Protein AF-G9ZKM3-F1 (afdb_monomer_lite)

Foldseek 3Di:
DALLVLCVVCPVNSVVCVVVCCVVPVPRNVLSVVLNCQLVVDDPPDPVSVLVSVLSSLVSQQVVCVVVVHHRPPCQFPPADAAEEAPVQQQDFLLVFWDKDWDPDQDPPQRATWIFIAGPVRSHGHDIHDDPPRDDDDVVVVVVNRRDGNNVNCVVVVNDHHHDD

Secondary structure (DSSP, 8-state):
--HHHHHHHHGGGTHHHHHHHHHH-HHHHHHHHHHHHHHHSS---SHHHHHHHHHHHHHHHHHHHHHTTPPP--HHHHS---EEE-HHHHTSBHHHHEEEEEEEEEETTTTEEEEEEEETTT--EEEEE--TTSS---HHHHHHHHHSBHHHHHHHTT--EEE--

pLDDT: mean 90.29, std 9.24, range [51.59, 97.94]

Sequence (165 aa):
MTLLDAMVFYGDKFDQVNDQLEKDFPISLAAAKKLYKVITEKPTDSPFGLRRNVVKLFKAFDEQMKQWELPPLHNTEFTTLTSVLSKRQLNLQVKQLFEVFHSELIEVNSNSRAYVGFNRVDDQNSFVLANPKGEKDNPDFFKEVYNKTVKELFDDLKMPYIERV

Radius of gyration: 19.05 Å; chains: 1; bounding box: 42×32×54 Å

Structure (mmCIF, N/CA/C/O backbone):
data_AF-G9ZKM3-F1
#
_entry.id   AF-G9ZKM3-F1
#
loop_
_atom_site.group_PDB
_atom_site.id
_atom_site.type_symbol
_atom_site.label_atom_id
_atom_site.label_alt_id
_atom_site.label_comp_id
_atom_site.label_asym_id
_atom_site.label_entity_id
_atom_site.label_seq_id
_atom_site.pdbx_PDB_ins_code
_atom_site.Cartn_x
_atom_site.Cartn_y
_atom_site.Cartn_z
_atom_site.occupancy
_atom_site.B_iso_or_equiv
_atom_site.auth_seq_id
_atom_site.auth_comp_id
_atom_site.auth_asym_id
_atom_site.auth_atom_id
_atom_site.pdbx_PDB_model_num
ATOM 1 N N . MET A 1 1 ? 2.347 -3.941 19.801 1.00 51.59 1 MET A N 1
ATOM 2 C CA . MET A 1 1 ? 0.919 -4.095 19.463 1.00 51.59 1 MET A CA 1
ATOM 3 C C . MET A 1 1 ? 0.261 -2.747 19.696 1.00 51.59 1 MET A C 1
ATOM 5 O O . MET A 1 1 ? 0.338 -2.239 20.808 1.00 51.59 1 MET A O 1
ATOM 9 N N . THR A 1 2 ? -0.227 -2.108 18.639 1.00 85.44 2 THR A N 1
ATOM 10 C CA . THR A 1 2 ? -0.808 -0.757 18.672 1.00 85.44 2 THR A CA 1
ATOM 11 C C . THR A 1 2 ? -2.261 -0.790 19.180 1.00 85.44 2 THR A C 1
ATOM 13 O O . THR A 1 2 ? -2.894 -1.844 19.181 1.00 85.44 2 THR A O 1
ATOM 16 N N . LEU A 1 3 ? -2.825 0.351 19.606 1.00 94.19 3 LEU A N 1
ATOM 17 C CA . LEU A 1 3 ? -4.251 0.447 19.987 1.00 94.19 3 LEU A CA 1
ATOM 18 C C . LEU A 1 3 ? -5.190 0.083 18.825 1.00 94.19 3 LEU A C 1
ATOM 20 O O . LEU A 1 3 ? -6.282 -0.434 19.046 1.00 94.19 3 LEU A O 1
ATOM 24 N N . LEU A 1 4 ? -4.746 0.326 17.590 1.00 93.81 4 LEU A N 1
ATOM 25 C CA . LEU A 1 4 ? -5.461 -0.082 16.388 1.00 93.81 4 LEU A CA 1
ATOM 26 C C . LEU A 1 4 ? -5.486 -1.610 16.245 1.00 93.81 4 LEU A C 1
ATOM 28 O O . LEU A 1 4 ? -6.545 -2.168 15.967 1.00 93.81 4 LEU A O 1
ATOM 32 N N . ASP A 1 5 ? -4.360 -2.287 16.498 1.00 92.25 5 ASP A N 1
ATOM 33 C CA . ASP A 1 5 ? -4.298 -3.755 16.494 1.00 92.25 5 ASP A CA 1
ATOM 34 C C . ASP A 1 5 ? -5.275 -4.338 17.519 1.00 92.25 5 ASP A C 1
ATOM 36 O O . ASP A 1 5 ? -5.976 -5.301 17.225 1.00 92.25 5 ASP A O 1
ATOM 40 N N . ALA A 1 6 ? -5.373 -3.728 18.707 1.00 93.06 6 ALA A N 1
ATOM 41 C CA . ALA A 1 6 ? -6.342 -4.146 19.715 1.00 93.06 6 ALA A CA 1
ATOM 42 C C . ALA A 1 6 ? -7.784 -4.060 19.182 1.00 93.06 6 ALA A C 1
ATOM 44 O O . ALA A 1 6 ? -8.532 -5.023 19.314 1.00 93.06 6 ALA A O 1
ATOM 45 N N . MET A 1 7 ? -8.171 -2.970 18.513 1.00 94.12 7 MET A N 1
ATOM 46 C CA . MET A 1 7 ? -9.507 -2.860 17.902 1.00 94.12 7 MET A CA 1
ATOM 47 C C . MET A 1 7 ? -9.752 -3.921 16.827 1.00 94.12 7 MET A C 1
ATOM 49 O O . MET A 1 7 ? -10.838 -4.492 16.760 1.00 94.12 7 MET A O 1
ATOM 53 N N . VAL A 1 8 ? -8.745 -4.224 16.005 1.00 91.81 8 VAL A N 1
ATOM 54 C CA . VAL A 1 8 ? -8.845 -5.270 14.977 1.00 91.81 8 VAL A CA 1
ATOM 55 C C . VAL A 1 8 ? -8.988 -6.658 15.605 1.00 91.81 8 VAL A C 1
ATOM 57 O O . VAL A 1 8 ? -9.844 -7.426 15.176 1.00 91.81 8 VAL A O 1
ATOM 60 N N . PHE A 1 9 ? -8.187 -6.984 16.622 1.00 92.19 9 PHE A N 1
ATOM 61 C CA . PHE A 1 9 ? -8.185 -8.313 17.236 1.00 92.19 9 PHE A CA 1
ATOM 62 C C . PHE A 1 9 ? -9.385 -8.570 18.146 1.00 92.19 9 PHE A C 1
ATOM 64 O O . PHE A 1 9 ? -9.913 -9.681 18.148 1.00 92.19 9 PHE A O 1
ATOM 71 N N . TYR A 1 10 ? -9.821 -7.570 18.914 1.00 93.50 10 TYR A N 1
ATOM 72 C CA . TYR A 1 10 ? -11.019 -7.708 19.738 1.00 93.50 10 TYR A CA 1
ATOM 73 C C . TYR A 1 10 ? -12.297 -7.646 18.894 1.00 93.50 10 TYR A C 1
ATOM 75 O O . TYR A 1 10 ? -13.261 -8.333 19.235 1.00 93.50 10 TYR A O 1
ATOM 83 N N . GLY A 1 11 ? -12.318 -6.867 17.805 1.00 90.38 11 GLY A N 1
ATOM 84 C CA . GLY A 1 11 ? -13.498 -6.698 16.954 1.00 90.38 11 GLY A CA 1
ATOM 85 C C . GLY A 1 11 ? -14.727 -6.321 17.783 1.00 90.38 11 GLY A C 1
ATOM 86 O O . GLY A 1 11 ? -14.674 -5.400 18.597 1.00 90.38 11 GLY A O 1
ATOM 87 N N . ASP A 1 12 ? -15.798 -7.105 17.661 1.00 91.81 12 ASP A N 1
ATOM 88 C CA . ASP A 1 12 ? -17.054 -6.922 18.410 1.00 91.81 12 ASP A CA 1
ATOM 89 C C . ASP A 1 12 ? -16.898 -7.029 19.940 1.00 91.81 12 ASP A C 1
ATOM 91 O O . ASP A 1 12 ? -17.813 -6.702 20.690 1.00 91.81 12 ASP A O 1
ATOM 95 N N . LYS A 1 13 ? -15.746 -7.499 20.434 1.00 94.62 13 LYS A N 1
ATOM 96 C CA . LYS A 1 13 ? -15.431 -7.605 21.867 1.00 94.62 13 LYS A CA 1
ATOM 97 C C . LYS A 1 13 ? -14.614 -6.425 22.391 1.00 94.62 13 LYS A C 1
ATOM 99 O O . LYS A 1 13 ? -14.138 -6.492 23.523 1.00 94.62 13 LYS A O 1
ATOM 104 N N . PHE A 1 14 ? -14.413 -5.367 21.602 1.00 94.88 14 PHE A N 1
ATOM 105 C CA . PHE A 1 14 ? -13.568 -4.239 22.005 1.00 94.88 14 PHE A CA 1
ATOM 106 C C . PHE A 1 14 ? -14.068 -3.533 23.275 1.00 94.88 14 PHE A C 1
ATOM 108 O O . PHE A 1 14 ? -13.258 -3.067 24.077 1.00 94.88 14 PHE A O 1
ATOM 115 N N . ASP A 1 15 ? -15.378 -3.553 23.527 1.00 95.06 15 ASP A N 1
ATOM 116 C CA . ASP A 1 15 ? -15.981 -2.989 24.740 1.00 95.06 15 ASP A CA 1
ATOM 117 C C . ASP A 1 15 ? -15.431 -3.612 26.037 1.00 95.06 15 ASP A C 1
ATOM 119 O O . ASP A 1 15 ? -15.423 -2.957 27.073 1.00 95.06 15 ASP A O 1
ATOM 123 N N . GLN A 1 16 ? -14.885 -4.836 25.990 1.00 95.69 16 GLN A N 1
ATOM 124 C CA . GLN A 1 16 ? -14.260 -5.485 27.154 1.00 95.69 16 GLN A CA 1
ATOM 125 C C . GLN A 1 16 ? -12.993 -4.771 27.641 1.00 95.69 16 GLN A C 1
ATOM 127 O O . GLN A 1 16 ? -12.593 -4.944 28.790 1.00 95.69 16 GLN A O 1
ATOM 132 N N . VAL A 1 17 ? -12.339 -4.009 26.761 1.00 94.69 17 VAL A N 1
ATOM 133 C CA . VAL A 1 17 ? -11.076 -3.318 27.049 1.00 94.69 17 VAL A CA 1
ATOM 134 C C . VAL A 1 17 ? -11.158 -1.807 26.849 1.00 94.69 17 VAL A C 1
ATOM 136 O O . VAL A 1 17 ? -10.221 -1.109 27.237 1.00 94.69 17 VAL A O 1
ATOM 139 N N . ASN A 1 18 ? -12.251 -1.284 26.276 1.00 95.12 18 ASN A N 1
ATOM 140 C CA . ASN A 1 18 ? -12.375 0.134 25.936 1.00 95.12 18 ASN A CA 1
ATOM 141 C C . ASN A 1 18 ? -12.143 1.046 27.147 1.00 95.12 18 ASN A C 1
ATOM 143 O O . ASN A 1 18 ? -11.323 1.952 27.053 1.00 95.12 18 ASN A O 1
ATOM 147 N N . ASP A 1 19 ? -12.800 0.784 28.278 1.00 96.50 19 ASP A N 1
ATOM 148 C CA . ASP A 1 19 ? -12.733 1.662 29.455 1.00 96.50 19 ASP A CA 1
ATOM 149 C C . ASP A 1 19 ? -11.311 1.772 30.017 1.00 96.50 19 ASP A C 1
ATOM 151 O O . ASP A 1 19 ? -10.842 2.860 30.362 1.00 96.50 19 ASP A O 1
ATOM 155 N N . GLN A 1 20 ? -10.590 0.647 30.062 1.00 96.00 20 GLN A N 1
ATOM 156 C CA . GLN A 1 20 ? -9.205 0.622 30.522 1.00 96.00 20 GLN A CA 1
ATOM 157 C C . GLN A 1 20 ? -8.291 1.374 29.547 1.00 96.00 20 GLN A C 1
ATOM 159 O O . GLN A 1 20 ? -7.489 2.207 29.965 1.00 96.00 20 GLN A O 1
ATOM 164 N N . LEU A 1 21 ? -8.440 1.132 28.242 1.00 95.81 21 LEU A N 1
ATOM 165 C CA . LEU A 1 21 ? -7.639 1.814 27.225 1.00 95.81 21 LEU A CA 1
ATOM 166 C C . LEU A 1 21 ? -7.949 3.313 27.144 1.00 95.81 21 LEU A C 1
ATOM 168 O O . LEU A 1 21 ? -7.064 4.099 26.817 1.00 95.81 21 LEU A O 1
ATOM 172 N N . GLU A 1 22 ? -9.184 3.722 27.430 1.00 96.69 22 GLU A N 1
ATOM 173 C CA . GLU A 1 22 ? -9.606 5.124 27.422 1.00 96.69 22 GLU A CA 1
ATOM 174 C C . GLU A 1 22 ? -9.027 5.884 28.609 1.00 96.69 22 GLU A C 1
ATOM 176 O O . GLU A 1 22 ? -8.582 7.020 28.455 1.00 96.69 22 GLU A O 1
ATOM 181 N N . LYS A 1 23 ? -8.946 5.227 29.767 1.00 97.06 23 LYS A N 1
ATOM 182 C CA . LYS A 1 23 ? -8.257 5.755 30.941 1.00 97.06 23 LYS A CA 1
ATOM 183 C C . LYS A 1 23 ? -6.748 5.881 30.717 1.00 97.06 23 LYS A C 1
ATOM 185 O O . LYS A 1 23 ? -6.172 6.910 31.065 1.00 97.06 23 LYS A O 1
ATOM 190 N N . ASP A 1 24 ? -6.117 4.852 30.158 1.00 96.62 24 ASP A N 1
ATOM 191 C CA . ASP A 1 24 ? -4.656 4.792 30.049 1.00 96.62 24 ASP A CA 1
ATOM 192 C C . ASP A 1 24 ? -4.116 5.596 28.857 1.00 96.62 24 ASP A C 1
ATOM 194 O O . ASP A 1 24 ? -3.034 6.180 28.931 1.00 96.62 24 ASP A O 1
ATOM 198 N N . PHE A 1 25 ? -4.867 5.649 27.752 1.00 96.19 25 PHE A N 1
ATOM 199 C CA . PHE A 1 25 ? -4.421 6.227 26.482 1.00 96.19 25 PHE A CA 1
ATOM 200 C C . PHE A 1 25 ? -5.484 7.117 25.812 1.00 96.19 25 PHE A C 1
ATOM 202 O O . PHE A 1 25 ? -5.745 6.945 24.621 1.00 96.19 25 PHE A O 1
ATOM 209 N N . PRO A 1 26 ? -6.080 8.109 26.498 1.00 95.94 26 PRO A N 1
ATOM 210 C CA . PRO A 1 26 ? -7.246 8.846 25.993 1.00 95.94 26 PRO A CA 1
ATOM 211 C C . PRO A 1 26 ? -7.013 9.507 24.623 1.00 95.94 26 PRO A C 1
ATOM 213 O O . PRO A 1 26 ? -7.853 9.423 23.725 1.00 95.94 26 PRO A O 1
ATOM 216 N N . ILE A 1 27 ? -5.843 10.123 24.427 1.00 95.19 27 ILE A N 1
ATOM 217 C CA . ILE A 1 27 ? -5.493 10.830 23.184 1.00 95.19 27 ILE A CA 1
ATOM 218 C C . ILE A 1 27 ? -5.258 9.834 22.040 1.00 95.19 27 ILE A C 1
ATOM 220 O O . ILE A 1 27 ? -5.884 9.925 20.980 1.00 95.19 27 ILE A O 1
ATOM 224 N N . SER A 1 28 ? -4.375 8.857 22.258 1.00 94.94 28 SER A N 1
ATOM 225 C CA . SER A 1 28 ? -4.014 7.867 21.240 1.00 94.94 28 SER A CA 1
ATOM 226 C C . SER A 1 28 ? -5.175 6.931 20.908 1.00 94.94 28 SER A C 1
ATOM 228 O O . SER A 1 28 ? -5.304 6.505 19.762 1.00 94.94 28 SER A O 1
ATOM 230 N N . LEU A 1 29 ? -6.056 6.644 21.872 1.00 96.12 29 LEU A N 1
ATOM 231 C CA . LEU A 1 29 ? -7.253 5.843 21.651 1.00 96.12 29 LEU A CA 1
ATOM 232 C C . LEU A 1 29 ? -8.256 6.580 20.767 1.00 96.12 29 LEU A C 1
ATOM 234 O O . LEU A 1 29 ? -8.802 5.979 19.844 1.00 96.12 29 LEU A O 1
ATOM 238 N N . ALA A 1 30 ? -8.477 7.877 20.996 1.00 95.88 30 ALA A N 1
ATOM 239 C CA . ALA A 1 30 ? -9.349 8.678 20.141 1.00 95.88 30 ALA A CA 1
ATOM 240 C C . ALA A 1 30 ? -8.853 8.693 18.683 1.00 95.88 30 ALA A C 1
ATOM 242 O O . ALA A 1 30 ? -9.648 8.526 17.756 1.00 95.88 30 ALA A O 1
ATOM 243 N N . ALA A 1 31 ? -7.540 8.827 18.474 1.00 96.06 31 ALA A N 1
ATOM 244 C CA . ALA A 1 31 ? -6.924 8.693 17.155 1.00 96.06 31 ALA A CA 1
ATOM 245 C C . ALA A 1 31 ? -7.102 7.281 16.572 1.00 96.06 31 ALA A C 1
ATOM 247 O O . ALA A 1 31 ? -7.555 7.138 15.437 1.00 96.06 31 ALA A O 1
ATOM 248 N N . ALA A 1 32 ? -6.833 6.230 17.352 1.00 96.12 32 ALA A N 1
ATOM 249 C CA . ALA A 1 32 ? -7.010 4.847 16.914 1.00 96.12 32 ALA A CA 1
ATOM 250 C C . ALA A 1 32 ? -8.461 4.548 16.500 1.00 96.12 32 ALA A C 1
ATOM 252 O O . ALA A 1 32 ? -8.665 3.943 15.452 1.00 96.12 32 ALA A O 1
ATOM 253 N N . LYS A 1 33 ? -9.468 5.051 17.236 1.00 95.56 33 LYS A N 1
ATOM 254 C CA . LYS A 1 33 ? -10.897 4.925 16.879 1.00 95.56 33 LYS A CA 1
ATOM 255 C C . LYS A 1 33 ? -11.189 5.562 15.512 1.00 95.56 33 LYS A C 1
ATOM 257 O O . LYS A 1 33 ? -11.909 4.978 14.701 1.00 95.56 33 LYS A O 1
ATOM 262 N N . LYS A 1 34 ? -10.608 6.736 15.222 1.00 95.69 34 LYS A N 1
ATOM 263 C CA . LYS A 1 34 ? -10.734 7.392 13.905 1.00 95.69 34 LYS A CA 1
ATOM 264 C C . LYS A 1 34 ? -10.102 6.548 12.797 1.00 95.69 34 LYS A C 1
ATOM 266 O O . LYS A 1 34 ? -10.755 6.301 11.786 1.00 95.69 34 LYS A O 1
ATOM 271 N N . LEU A 1 35 ? -8.869 6.077 12.998 1.00 95.88 35 LEU A N 1
ATOM 272 C CA . LEU A 1 35 ? -8.158 5.238 12.026 1.00 95.88 35 LEU A CA 1
ATOM 273 C C . LEU A 1 35 ? -8.899 3.919 11.771 1.00 95.88 35 LEU A C 1
ATOM 275 O O . LEU A 1 35 ? -9.086 3.532 10.619 1.00 95.88 35 LEU A O 1
ATOM 279 N N . TYR A 1 36 ? -9.391 3.273 12.830 1.00 95.00 36 TYR A N 1
ATOM 280 C CA . TYR A 1 36 ? -10.175 2.045 12.742 1.00 95.00 36 TYR A CA 1
ATOM 281 C C . TYR A 1 36 ? -11.439 2.248 11.906 1.00 95.00 36 TYR A C 1
ATOM 283 O O . TYR A 1 36 ? -11.711 1.470 10.992 1.00 95.00 36 TYR A O 1
ATOM 291 N N . LYS A 1 37 ? -12.172 3.346 12.132 1.00 94.50 37 LYS A N 1
ATOM 292 C CA . LYS A 1 37 ? -13.348 3.699 11.327 1.00 94.50 37 LYS A CA 1
ATOM 293 C C . LYS A 1 37 ? -13.006 3.862 9.841 1.00 94.50 37 LYS A C 1
ATOM 295 O O . LYS A 1 37 ? -13.755 3.383 8.995 1.00 94.50 37 LYS A O 1
ATOM 300 N N . VAL A 1 38 ? -11.877 4.493 9.507 1.00 94.31 38 VAL A N 1
ATOM 301 C CA . VAL A 1 38 ? -11.440 4.682 8.107 1.00 94.31 38 VAL A CA 1
ATOM 302 C C . VAL A 1 38 ? -11.210 3.344 7.396 1.00 94.31 38 VAL A C 1
ATOM 304 O O . VAL A 1 38 ? -11.607 3.187 6.238 1.00 94.31 38 VAL A O 1
ATOM 307 N N . ILE A 1 39 ? -10.577 2.380 8.071 1.00 92.56 39 ILE A N 1
ATOM 308 C CA . ILE A 1 39 ? -10.230 1.084 7.467 1.00 92.56 39 ILE A CA 1
ATOM 309 C C . ILE A 1 39 ? -11.378 0.070 7.488 1.00 92.56 39 ILE A C 1
ATOM 311 O O . ILE A 1 39 ? -11.343 -0.885 6.719 1.00 92.56 39 ILE A O 1
ATOM 315 N N . THR A 1 40 ? -12.391 0.279 8.332 1.00 92.69 40 THR A N 1
ATOM 316 C CA . THR A 1 40 ? -13.578 -0.590 8.446 1.00 92.69 40 THR A CA 1
ATOM 317 C C . THR A 1 40 ? -14.812 -0.051 7.723 1.00 92.69 40 THR A C 1
ATOM 319 O O . THR A 1 40 ? -15.783 -0.782 7.560 1.00 92.69 40 THR A O 1
ATOM 322 N N . GLU A 1 41 ? -14.770 1.184 7.208 1.00 93.50 41 GLU A N 1
ATOM 323 C CA . GLU A 1 41 ? -15.841 1.784 6.392 1.00 93.50 41 GLU A CA 1
ATOM 324 C C . GLU A 1 41 ? -16.255 0.894 5.207 1.00 93.50 41 GLU A C 1
ATOM 326 O O . GLU A 1 41 ? -17.409 0.894 4.779 1.00 93.50 41 GLU A O 1
ATOM 331 N N . LYS A 1 42 ? -15.303 0.138 4.652 1.00 90.69 42 LYS A N 1
ATOM 332 C CA . LYS A 1 42 ? -15.545 -0.823 3.576 1.00 90.69 42 LYS A CA 1
ATOM 333 C C . LYS A 1 42 ? -14.973 -2.188 3.950 1.00 90.69 42 LYS A C 1
ATOM 335 O O . LYS A 1 42 ? -13.899 -2.229 4.553 1.00 90.69 42 LYS A O 1
ATOM 340 N N . PRO A 1 43 ? -15.616 -3.288 3.522 1.00 88.38 43 PRO A N 1
ATOM 341 C CA . PRO A 1 43 ? -15.171 -4.629 3.862 1.00 88.38 43 PRO A CA 1
ATOM 342 C C . PRO A 1 43 ? -13.764 -4.922 3.335 1.00 88.38 43 PRO A C 1
ATOM 344 O O . PRO A 1 43 ? -13.327 -4.401 2.300 1.00 88.38 43 PRO A O 1
ATOM 347 N N . THR A 1 44 ? -13.084 -5.796 4.072 1.00 90.38 44 THR A N 1
ATOM 348 C CA . THR A 1 44 ? -11.745 -6.322 3.784 1.00 90.38 44 THR A CA 1
ATOM 349 C C . THR A 1 44 ? -11.845 -7.778 3.301 1.00 90.38 44 THR A C 1
ATOM 351 O O . THR A 1 44 ? -11.090 -8.649 3.712 1.00 90.38 44 THR A O 1
ATOM 354 N N . ASP A 1 45 ? -12.834 -8.055 2.455 1.00 91.50 45 ASP A N 1
ATOM 355 C CA . ASP A 1 45 ? -13.251 -9.390 1.994 1.00 91.50 45 ASP A CA 1
ATOM 356 C C . ASP A 1 45 ? -12.474 -9.908 0.770 1.00 91.50 45 ASP A C 1
ATOM 358 O O . ASP A 1 45 ? -12.726 -11.001 0.267 1.00 91.50 45 ASP A O 1
ATOM 362 N N . SER A 1 46 ? -11.523 -9.121 0.273 1.00 92.31 46 SER A N 1
ATOM 363 C CA . SER A 1 46 ? -10.727 -9.433 -0.910 1.00 92.31 46 SER A CA 1
ATOM 364 C C . SER A 1 46 ? -9.313 -8.862 -0.783 1.00 92.31 46 SER A C 1
ATOM 366 O O . SER A 1 46 ? -9.117 -7.864 -0.080 1.00 92.31 46 SER A O 1
ATOM 368 N N . PRO A 1 47 ? -8.317 -9.407 -1.513 1.00 92.31 47 PRO A N 1
ATOM 369 C CA . PRO A 1 47 ? -6.967 -8.840 -1.542 1.00 92.31 47 PRO A CA 1
ATOM 370 C C 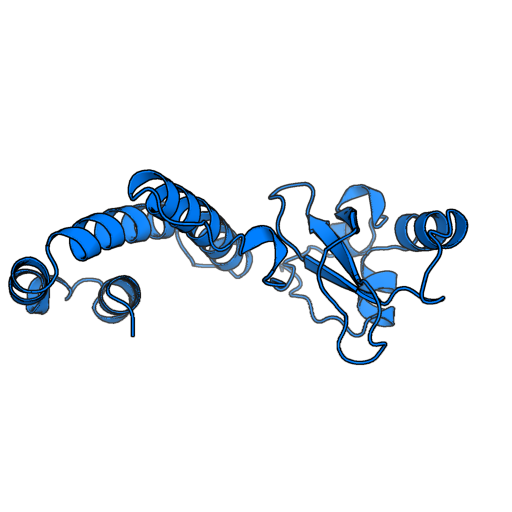. PRO A 1 47 ? -6.955 -7.360 -1.940 1.00 92.31 47 PRO A C 1
ATOM 372 O O . PRO A 1 47 ? -6.212 -6.560 -1.375 1.00 92.31 47 PRO A O 1
ATOM 375 N N . PHE A 1 48 ? -7.825 -6.974 -2.881 1.00 91.56 48 PHE A N 1
ATOM 376 C CA . PHE A 1 48 ? -7.983 -5.580 -3.286 1.00 91.56 48 PHE A CA 1
ATOM 377 C C . PHE A 1 48 ? -8.568 -4.718 -2.159 1.00 91.56 48 PHE A C 1
ATOM 379 O O . PHE A 1 48 ? -8.060 -3.624 -1.905 1.00 91.56 48 PHE A O 1
ATOM 386 N N . GLY A 1 49 ? -9.606 -5.208 -1.470 1.00 92.81 49 GLY A N 1
ATOM 387 C CA . GLY A 1 49 ? -10.198 -4.539 -0.310 1.00 92.81 49 GLY A CA 1
ATOM 388 C C . GLY A 1 49 ? -9.173 -4.305 0.800 1.00 92.81 49 GLY A C 1
ATOM 389 O O . GLY A 1 49 ? -9.022 -3.171 1.253 1.00 92.81 49 GLY A O 1
ATOM 390 N N . LEU A 1 50 ? -8.401 -5.341 1.147 1.00 92.50 50 LEU A N 1
ATOM 391 C CA . LEU A 1 50 ? -7.315 -5.258 2.125 1.00 92.50 50 LEU A CA 1
ATOM 392 C C . LEU A 1 50 ? -6.266 -4.230 1.716 1.00 92.50 50 LEU A C 1
ATOM 394 O O . LEU A 1 50 ? -5.996 -3.303 2.477 1.00 92.50 50 LEU A O 1
ATOM 398 N N . ARG A 1 51 ? -5.721 -4.343 0.498 1.00 93.31 51 ARG A N 1
ATOM 399 C CA . ARG A 1 51 ? -4.701 -3.414 -0.001 1.00 93.31 51 ARG A CA 1
ATOM 400 C C . ARG A 1 51 ? -5.196 -1.967 0.054 1.00 93.31 51 ARG A C 1
ATOM 402 O O . ARG A 1 51 ? -4.491 -1.097 0.553 1.00 93.31 51 ARG A O 1
ATOM 409 N N . ARG A 1 52 ? -6.419 -1.704 -0.419 1.00 93.38 52 ARG A N 1
ATOM 410 C CA . ARG A 1 52 ? -7.028 -0.366 -0.376 1.00 93.38 52 ARG A CA 1
ATOM 411 C C . ARG A 1 52 ? -7.125 0.165 1.055 1.00 93.38 52 ARG A C 1
ATOM 413 O O . ARG A 1 52 ? -6.829 1.335 1.284 1.00 93.38 52 ARG A O 1
ATOM 420 N N . ASN A 1 53 ? -7.554 -0.669 2.000 1.00 94.56 53 ASN A N 1
ATOM 421 C CA . ASN A 1 53 ? -7.718 -0.267 3.394 1.00 94.56 53 ASN A CA 1
ATOM 422 C C . ASN A 1 53 ? -6.356 -0.003 4.070 1.00 94.56 53 ASN A C 1
ATOM 424 O O . ASN A 1 53 ? -6.245 0.955 4.828 1.00 94.56 53 ASN A O 1
ATOM 428 N N . VAL A 1 54 ? -5.299 -0.746 3.715 1.00 94.19 54 VAL A N 1
ATOM 429 C CA . VAL A 1 54 ? -3.916 -0.462 4.152 1.00 94.19 54 VAL A CA 1
ATOM 430 C C . VAL A 1 54 ? -3.418 0.885 3.618 1.00 94.19 54 VAL A C 1
ATOM 432 O O . VAL A 1 54 ? -2.925 1.700 4.392 1.00 94.19 54 VAL A O 1
ATOM 435 N N . VAL A 1 55 ? -3.601 1.180 2.325 1.00 95.12 55 VAL A N 1
ATOM 436 C CA . VAL A 1 55 ? -3.186 2.483 1.760 1.00 95.12 55 VAL A CA 1
ATOM 437 C C . VAL A 1 55 ? -3.946 3.640 2.417 1.00 95.12 55 VAL A C 1
ATOM 439 O O . VAL A 1 55 ? -3.353 4.664 2.756 1.00 95.12 55 VAL A O 1
ATOM 442 N N . LYS A 1 56 ? -5.255 3.475 2.656 1.00 95.38 56 LYS A N 1
ATOM 443 C CA . LYS A 1 56 ? -6.049 4.452 3.418 1.00 95.38 56 LYS A CA 1
ATOM 444 C C . LYS A 1 56 ? -5.494 4.661 4.828 1.00 95.38 56 LYS A C 1
ATOM 446 O O . LYS A 1 56 ? -5.431 5.801 5.278 1.00 95.38 56 LYS A O 1
ATOM 451 N N . LEU A 1 57 ? -5.092 3.584 5.507 1.00 95.25 57 LEU A N 1
ATOM 452 C CA . LEU A 1 57 ? -4.516 3.658 6.846 1.00 95.25 57 LEU A CA 1
ATOM 453 C C . LEU A 1 57 ? -3.232 4.482 6.864 1.00 95.25 57 LEU A C 1
ATOM 455 O O . LEU A 1 57 ? -3.090 5.343 7.723 1.00 95.25 57 LEU A O 1
ATOM 459 N N . PHE A 1 58 ? -2.323 4.250 5.914 1.00 95.88 58 PHE A N 1
ATOM 460 C CA . PHE A 1 58 ? -1.074 5.007 5.817 1.00 95.88 58 PHE A CA 1
ATOM 461 C C . PHE A 1 58 ? -1.325 6.507 5.664 1.00 95.88 58 PHE A C 1
ATOM 463 O O . PHE A 1 58 ? -0.761 7.297 6.418 1.00 95.88 58 PHE A O 1
ATOM 470 N N . LYS A 1 59 ? -2.231 6.896 4.758 1.00 95.62 59 LYS A N 1
ATOM 471 C CA . LYS A 1 59 ? -2.592 8.308 4.552 1.00 95.62 59 LYS A CA 1
ATOM 472 C C . LYS A 1 59 ? -3.231 8.920 5.804 1.00 95.62 59 LYS A C 1
ATOM 474 O O . LYS A 1 59 ? -2.805 9.979 6.254 1.00 95.62 59 LYS A O 1
ATOM 479 N N . ALA A 1 60 ? -4.195 8.225 6.409 1.00 95.75 60 ALA A N 1
ATOM 480 C CA . ALA A 1 60 ? -4.882 8.702 7.608 1.00 95.75 60 ALA A CA 1
ATOM 481 C C . ALA A 1 60 ? -3.948 8.801 8.828 1.00 95.75 60 ALA A C 1
ATOM 483 O O . ALA A 1 60 ? -4.103 9.694 9.660 1.00 95.75 60 ALA A O 1
ATOM 484 N N . PHE A 1 61 ? -2.963 7.906 8.936 1.00 95.94 61 PHE A N 1
ATOM 485 C CA . PHE A 1 61 ? -1.956 7.961 9.990 1.00 95.94 61 PHE A CA 1
ATOM 486 C C . PHE A 1 61 ? -1.067 9.201 9.845 1.00 95.94 61 PHE A C 1
ATOM 488 O O . PHE A 1 61 ? -0.882 9.931 10.815 1.00 95.94 61 PHE A O 1
ATOM 495 N N . ASP A 1 62 ? -0.581 9.497 8.637 1.00 95.94 62 ASP A N 1
ATOM 496 C CA . ASP A 1 62 ? 0.217 10.704 8.387 1.00 95.94 62 ASP A CA 1
ATOM 497 C C . ASP A 1 62 ? -0.588 11.992 8.627 1.00 95.94 62 ASP A C 1
ATOM 499 O O . ASP A 1 62 ? -0.062 12.962 9.173 1.00 95.94 62 ASP A O 1
ATOM 503 N N . GLU A 1 63 ? -1.877 12.013 8.277 1.00 96.25 63 GLU A N 1
ATOM 504 C CA . GLU A 1 63 ? -2.781 13.117 8.630 1.00 96.25 63 GLU A CA 1
ATOM 505 C C . GLU A 1 63 ? -2.918 13.285 10.148 1.00 96.25 63 GLU A C 1
ATOM 507 O O . GLU A 1 63 ? -2.905 14.411 10.650 1.00 96.25 63 GLU A O 1
ATOM 512 N N . GLN A 1 64 ? -3.010 12.180 10.892 1.00 95.81 64 GLN A N 1
ATOM 513 C CA . GLN A 1 64 ? -3.074 12.212 12.351 1.00 95.81 64 GLN A CA 1
ATOM 514 C C . GLN A 1 64 ? -1.763 12.708 12.979 1.00 95.81 64 GLN A C 1
ATOM 516 O O . GLN A 1 64 ? -1.814 13.488 13.930 1.00 95.81 64 GLN A O 1
ATOM 521 N N . MET A 1 65 ? -0.606 12.318 12.439 1.00 95.81 65 MET A N 1
ATOM 522 C CA . MET A 1 65 ? 0.701 12.817 12.885 1.00 95.81 65 MET A CA 1
ATOM 523 C C . MET A 1 65 ? 0.817 14.327 12.671 1.00 95.81 65 MET A C 1
ATOM 525 O O . MET A 1 65 ? 1.190 15.049 13.592 1.00 95.81 65 MET A O 1
ATOM 529 N N . LYS A 1 66 ? 0.388 14.824 11.504 1.00 96.38 66 LYS A N 1
ATOM 530 C CA . LYS A 1 66 ? 0.348 16.266 11.213 1.00 96.38 66 LYS A CA 1
ATOM 531 C C . LYS A 1 66 ? -0.546 17.037 12.183 1.00 96.38 66 LYS A C 1
ATOM 533 O O . LYS A 1 66 ? -0.171 18.121 12.609 1.00 96.38 66 LYS A O 1
ATOM 538 N N . GLN A 1 67 ? -1.703 16.484 12.561 1.00 95.94 67 GLN A N 1
ATOM 539 C CA . GLN A 1 67 ? -2.588 17.097 13.566 1.00 95.94 67 GLN A CA 1
ATOM 540 C C . GLN A 1 67 ? -1.942 17.196 14.953 1.00 95.94 67 GLN A C 1
ATOM 542 O O . GLN A 1 67 ? -2.333 18.050 15.743 1.00 95.94 67 GLN A O 1
ATOM 547 N N . TRP A 1 68 ? -0.984 16.323 15.259 1.00 96.25 68 TRP A N 1
ATOM 548 C CA . TRP A 1 68 ? -0.186 16.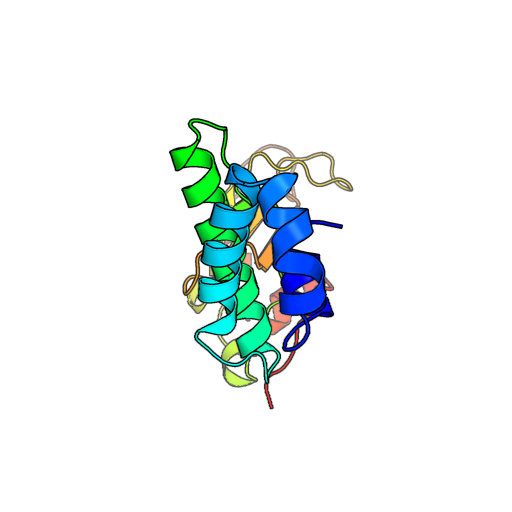372 16.483 1.00 96.25 68 TRP A CA 1
ATOM 549 C C . TRP A 1 68 ? 1.114 17.164 16.323 1.00 96.25 68 TRP A C 1
ATOM 551 O O . TRP A 1 68 ? 1.945 17.132 17.225 1.00 96.25 68 TRP A O 1
ATOM 561 N N . GLU A 1 69 ? 1.301 17.848 15.189 1.00 97.19 69 GLU A N 1
ATOM 562 C CA . GLU A 1 69 ? 2.533 18.571 14.848 1.00 97.19 69 GLU A CA 1
ATOM 563 C C . GLU A 1 69 ? 3.779 17.665 14.852 1.00 97.19 69 GLU A C 1
ATOM 565 O O . GLU A 1 69 ? 4.905 18.111 15.068 1.00 97.19 69 GLU A O 1
ATOM 570 N N . LEU A 1 70 ? 3.582 16.370 14.584 1.00 95.56 70 LEU A N 1
ATOM 571 C CA . LEU A 1 70 ? 4.646 15.381 14.482 1.00 95.56 70 LEU A CA 1
ATOM 572 C C . LEU A 1 70 ? 5.021 15.116 13.015 1.00 95.56 70 LEU A C 1
ATOM 574 O O . LEU A 1 70 ? 4.165 15.213 12.127 1.00 95.56 70 LEU A O 1
ATOM 578 N N . PRO A 1 71 ? 6.280 14.722 12.742 1.00 95.06 71 PRO A N 1
ATOM 579 C CA . PRO A 1 71 ? 6.692 14.324 11.404 1.00 95.06 71 PRO A CA 1
ATOM 580 C C . PRO A 1 71 ? 5.860 13.139 10.879 1.00 95.06 71 PRO A C 1
ATOM 582 O O . PRO A 1 71 ? 5.699 12.146 11.596 1.00 95.06 71 PRO A O 1
ATOM 585 N N . PRO A 1 72 ? 5.336 13.208 9.643 1.00 93.38 72 PRO A N 1
ATOM 586 C CA . PRO A 1 72 ? 4.695 12.065 8.995 1.00 93.38 72 PRO A CA 1
ATOM 587 C C . PRO A 1 72 ? 5.708 10.944 8.722 1.00 93.38 72 PRO A C 1
ATOM 589 O O . PRO A 1 72 ? 6.909 11.187 8.599 1.00 93.38 72 PRO A O 1
ATOM 592 N N . LEU A 1 73 ? 5.218 9.711 8.600 1.00 91.25 73 LEU A N 1
ATOM 593 C CA . LEU A 1 73 ? 6.048 8.541 8.306 1.00 91.25 73 LEU A CA 1
ATOM 594 C C . LEU A 1 73 ? 6.256 8.327 6.807 1.00 91.25 73 LEU A C 1
ATOM 596 O O . LEU A 1 73 ? 7.182 7.616 6.428 1.00 91.25 73 LEU A O 1
ATOM 600 N N . HIS A 1 74 ? 5.402 8.910 5.958 1.00 91.62 74 HIS A N 1
ATOM 601 C CA . HIS A 1 74 ? 5.490 8.785 4.502 1.00 91.62 74 HIS A CA 1
ATOM 602 C C . HIS A 1 74 ? 5.480 7.319 4.033 1.00 91.62 74 HIS A C 1
ATOM 604 O O . HIS A 1 74 ? 6.157 6.932 3.079 1.00 91.62 74 HIS A O 1
ATOM 610 N N . ASN A 1 75 ? 4.669 6.477 4.683 1.00 91.69 75 ASN A N 1
ATOM 611 C CA . ASN A 1 75 ? 4.578 5.045 4.367 1.00 91.69 75 ASN A CA 1
ATOM 612 C C . ASN A 1 75 ? 4.092 4.768 2.934 1.00 91.69 75 ASN A C 1
ATOM 614 O O . ASN A 1 75 ? 4.350 3.696 2.387 1.00 91.69 75 ASN A O 1
ATOM 618 N N . THR A 1 76 ? 3.417 5.727 2.298 1.00 91.44 76 THR A N 1
ATOM 619 C CA . THR A 1 76 ? 3.060 5.629 0.878 1.00 91.44 76 THR A CA 1
ATOM 620 C C . THR A 1 76 ? 4.281 5.612 -0.041 1.00 91.44 76 THR A C 1
ATOM 622 O O . THR A 1 76 ? 4.223 5.006 -1.105 1.00 91.44 76 THR A O 1
ATOM 625 N N . GLU A 1 77 ? 5.391 6.221 0.379 1.00 88.81 77 GLU A N 1
ATOM 626 C CA . GLU A 1 77 ? 6.666 6.239 -0.342 1.00 88.81 77 GLU A CA 1
ATOM 627 C C . GLU A 1 77 ? 7.624 5.157 0.160 1.00 88.81 77 GLU A C 1
ATOM 629 O O . GLU A 1 77 ? 8.209 4.439 -0.646 1.00 88.81 77 GLU A O 1
ATOM 634 N N . PHE A 1 78 ? 7.775 5.003 1.476 1.00 87.19 78 PHE A N 1
ATOM 635 C CA . PHE A 1 78 ? 8.838 4.165 2.042 1.00 87.19 78 PHE A CA 1
ATOM 636 C C . PHE A 1 78 ? 8.454 2.700 2.264 1.00 87.19 78 PHE A C 1
ATOM 638 O O . PHE A 1 78 ? 9.327 1.874 2.519 1.00 87.19 78 PHE A O 1
ATOM 645 N N . THR A 1 79 ? 7.170 2.348 2.149 1.00 90.25 79 THR A N 1
ATOM 646 C CA . THR A 1 79 ? 6.713 0.955 2.254 1.00 90.25 79 THR A CA 1
ATOM 647 C C . THR A 1 79 ? 6.255 0.436 0.897 1.00 90.25 79 THR A C 1
ATOM 649 O O . THR A 1 79 ? 5.272 0.916 0.335 1.00 90.25 79 THR A O 1
ATOM 652 N N . THR A 1 80 ? 6.917 -0.598 0.380 1.00 92.00 80 THR A N 1
ATOM 653 C CA . THR A 1 80 ? 6.460 -1.289 -0.832 1.00 92.00 80 THR A CA 1
ATOM 654 C C . THR A 1 80 ? 5.290 -2.209 -0.500 1.00 92.00 80 THR A C 1
ATOM 656 O O . THR A 1 80 ? 5.418 -3.126 0.311 1.00 92.00 80 THR A O 1
ATOM 659 N N . LEU A 1 81 ? 4.143 -1.979 -1.141 1.00 93.81 81 LEU A N 1
ATOM 660 C CA . LEU A 1 81 ? 2.940 -2.782 -0.946 1.00 93.81 81 LEU A CA 1
ATOM 661 C C . LEU A 1 81 ? 2.671 -3.658 -2.172 1.00 93.81 81 LEU A C 1
ATOM 663 O O . LEU A 1 81 ? 2.572 -3.157 -3.293 1.00 93.81 81 LEU A O 1
ATOM 667 N N . THR A 1 82 ? 2.485 -4.961 -1.947 1.00 93.69 82 THR A N 1
ATOM 668 C CA . THR A 1 82 ? 2.187 -5.935 -3.006 1.00 93.69 82 THR A CA 1
ATOM 669 C C . THR A 1 82 ? 1.019 -5.468 -3.872 1.00 93.69 82 THR A C 1
ATOM 671 O O . THR A 1 82 ? -0.058 -5.122 -3.376 1.00 93.69 82 THR A O 1
ATOM 674 N N . SER A 1 83 ? 1.219 -5.470 -5.189 1.00 94.50 83 SER A N 1
ATOM 675 C CA . SER A 1 83 ? 0.182 -5.064 -6.138 1.00 94.50 83 SER A CA 1
ATOM 676 C C . SER A 1 83 ? -0.888 -6.145 -6.298 1.00 94.50 83 SER A C 1
ATOM 678 O O . SER A 1 83 ? -0.582 -7.334 -6.374 1.00 94.50 83 SER A O 1
ATOM 680 N N . VAL A 1 84 ? -2.149 -5.715 -6.403 1.00 94.69 84 VAL A N 1
ATOM 681 C CA . VAL A 1 84 ? -3.296 -6.574 -6.735 1.00 94.69 84 VAL A CA 1
ATOM 682 C C . VAL A 1 84 ? -3.785 -6.192 -8.131 1.00 94.69 84 VAL A C 1
ATOM 684 O O . VAL A 1 84 ? -4.314 -5.095 -8.325 1.00 94.69 84 VAL A O 1
ATOM 687 N N . LEU A 1 85 ? -3.581 -7.069 -9.113 1.00 94.62 85 LEU A N 1
ATOM 688 C CA . LEU A 1 85 ? -3.720 -6.766 -10.541 1.00 94.62 85 LEU A CA 1
ATOM 689 C C . LEU A 1 85 ? -4.614 -7.799 -11.239 1.00 94.62 85 LEU A C 1
ATOM 691 O O . LEU A 1 85 ? -4.613 -8.969 -10.895 1.00 94.62 85 LEU A O 1
ATOM 695 N N . SER A 1 86 ? -5.387 -7.391 -12.245 1.00 94.94 86 SER A N 1
ATOM 696 C CA . SER A 1 86 ? -6.046 -8.340 -13.177 1.00 94.94 86 SER A CA 1
ATOM 697 C C . SER A 1 86 ? -5.105 -8.792 -14.287 1.00 94.94 86 SER A C 1
ATOM 699 O O . SER A 1 86 ? -4.204 -8.039 -14.649 1.00 94.94 86 SER A O 1
ATOM 701 N N . LYS A 1 87 ? -5.431 -9.907 -14.965 1.00 94.94 87 LYS A N 1
ATOM 702 C CA . LYS A 1 87 ? -4.794 -10.296 -16.245 1.00 94.94 87 LYS A CA 1
ATOM 703 C C . LYS A 1 87 ? -4.675 -9.146 -17.233 1.00 94.94 87 LYS A C 1
ATOM 705 O O . LYS A 1 87 ? -3.623 -8.932 -17.820 1.00 94.94 87 LYS A O 1
ATOM 710 N N . ARG A 1 88 ? -5.747 -8.361 -17.392 1.00 95.62 88 ARG A N 1
ATOM 711 C CA . ARG A 1 88 ? -5.730 -7.188 -18.274 1.00 95.62 88 ARG A CA 1
ATOM 712 C C . ARG A 1 88 ? -4.642 -6.196 -17.864 1.00 95.62 88 ARG A C 1
ATOM 714 O O . ARG A 1 88 ? -3.925 -5.726 -18.729 1.00 95.62 88 ARG A O 1
ATOM 721 N N . GLN A 1 89 ? -4.535 -5.887 -16.571 1.00 96.31 89 GLN A N 1
ATOM 722 C CA . GLN A 1 89 ? -3.539 -4.948 -16.047 1.00 96.31 89 GLN A CA 1
ATOM 723 C C . GLN A 1 89 ? -2.109 -5.474 -16.178 1.00 96.31 89 GLN A C 1
ATOM 725 O O . GLN A 1 89 ? -1.227 -4.689 -16.497 1.00 96.31 89 GLN A O 1
ATOM 730 N N . LEU A 1 90 ? -1.891 -6.779 -15.995 1.00 96.69 90 LEU A N 1
ATOM 731 C CA . LEU A 1 90 ? -0.584 -7.412 -16.205 1.00 96.69 90 LEU A CA 1
ATOM 732 C C . LEU A 1 90 ? -0.081 -7.241 -17.649 1.00 96.69 90 LEU A C 1
ATOM 734 O O . LEU A 1 90 ? 1.116 -7.078 -17.863 1.00 96.69 90 LEU A O 1
ATOM 738 N N . ASN A 1 91 ? -0.998 -7.204 -18.618 1.00 97.12 91 ASN A N 1
ATOM 739 C CA . ASN A 1 91 ? -0.688 -7.008 -20.037 1.00 97.12 91 ASN A CA 1
ATOM 740 C C . ASN A 1 91 ? -0.617 -5.529 -20.470 1.00 97.12 91 ASN A C 1
ATOM 742 O O . ASN A 1 91 ? -0.311 -5.258 -21.630 1.00 97.12 91 ASN A O 1
ATOM 746 N N . LEU A 1 92 ? -0.929 -4.566 -19.593 1.00 97.75 92 LEU A N 1
ATOM 747 C CA . LEU A 1 92 ? -0.747 -3.142 -19.900 1.00 97.75 92 LEU A CA 1
ATOM 748 C C . LEU A 1 92 ? 0.729 -2.759 -19.800 1.00 97.75 92 LEU A C 1
ATOM 750 O O . LEU A 1 92 ? 1.497 -3.398 -19.082 1.00 97.75 92 LEU A O 1
ATOM 754 N N . GLN A 1 93 ? 1.111 -1.679 -20.479 1.00 97.88 93 GLN A N 1
ATOM 755 C CA . GLN A 1 93 ? 2.441 -1.100 -20.316 1.00 97.88 93 GLN A CA 1
ATOM 756 C C . GLN A 1 93 ? 2.579 -0.446 -18.941 1.00 97.88 93 GLN A C 1
ATOM 758 O O . GLN A 1 93 ? 1.626 0.154 -18.433 1.00 97.88 93 GLN A O 1
ATOM 763 N N . VAL A 1 94 ? 3.784 -0.486 -18.372 1.00 96.88 94 VAL A N 1
ATOM 764 C CA . VAL A 1 94 ? 4.094 0.087 -17.052 1.00 96.88 94 VAL A CA 1
ATOM 765 C C . VAL A 1 94 ? 3.631 1.541 -16.953 1.00 96.88 94 VAL A C 1
ATOM 767 O O . VAL A 1 94 ? 2.956 1.895 -15.990 1.00 96.88 94 VAL A O 1
ATOM 770 N N . LYS A 1 95 ? 3.864 2.361 -17.989 1.00 96.12 95 LYS A N 1
ATOM 771 C CA . LYS A 1 95 ? 3.447 3.778 -18.013 1.00 96.12 95 LYS A CA 1
ATOM 772 C C . LYS A 1 95 ? 1.947 4.011 -17.832 1.00 96.12 95 LYS A C 1
ATOM 774 O O . LYS A 1 95 ? 1.552 5.112 -17.468 1.00 96.12 95 LYS A O 1
ATOM 779 N N . GLN A 1 96 ? 1.110 3.011 -18.111 1.00 96.25 96 GLN A N 1
ATOM 780 C CA . GLN A 1 96 ? -0.345 3.127 -17.995 1.00 96.25 96 GLN A CA 1
ATOM 781 C C . GLN A 1 96 ? -0.840 2.930 -16.558 1.00 96.25 96 GLN A C 1
ATOM 783 O O . GLN A 1 96 ? -1.936 3.380 -16.238 1.00 96.25 96 GLN A O 1
ATOM 788 N N . LEU A 1 97 ? -0.065 2.255 -15.703 1.00 96.19 97 LEU A N 1
ATOM 789 C CA . LEU A 1 97 ? -0.447 1.962 -14.316 1.00 96.19 97 LEU A CA 1
ATOM 790 C C . LEU A 1 97 ? 0.473 2.606 -13.285 1.00 96.19 97 LEU A C 1
ATOM 792 O O . LEU A 1 97 ? 0.032 2.845 -12.163 1.00 96.19 97 LEU A O 1
ATOM 796 N N . PHE A 1 98 ? 1.716 2.901 -13.657 1.00 96.88 98 PHE A N 1
ATOM 797 C CA . PHE A 1 98 ? 2.739 3.347 -12.729 1.00 96.88 98 PHE A CA 1
ATOM 798 C C . PHE A 1 98 ? 3.466 4.603 -13.213 1.00 96.88 98 PHE A C 1
ATOM 800 O O . PHE A 1 98 ? 3.583 4.865 -14.416 1.00 96.88 98 PHE A O 1
ATOM 807 N N . GLU A 1 99 ? 3.959 5.360 -12.241 1.00 94.44 99 GLU A N 1
ATOM 808 C CA . GLU A 1 99 ? 4.931 6.439 -12.393 1.00 94.44 99 GLU A CA 1
ATOM 809 C C . GLU A 1 99 ? 6.187 6.091 -11.608 1.00 94.44 99 GLU A C 1
ATOM 811 O O . GLU A 1 99 ? 6.109 5.580 -10.498 1.00 94.44 99 GLU A O 1
ATOM 816 N N . VAL A 1 100 ? 7.347 6.344 -12.198 1.00 91.31 100 VAL A N 1
ATOM 817 C CA . VAL A 1 100 ? 8.647 6.084 -11.587 1.00 91.31 100 VAL A CA 1
ATOM 818 C C . VAL A 1 100 ? 9.250 7.416 -11.162 1.00 91.31 100 VAL A C 1
ATOM 820 O O . VAL A 1 100 ? 9.473 8.283 -12.007 1.00 91.31 100 VAL A O 1
ATOM 823 N N . PHE A 1 101 ? 9.523 7.553 -9.867 1.00 86.06 101 PHE A N 1
ATOM 824 C CA . PHE A 1 101 ? 10.156 8.726 -9.268 1.00 86.06 101 PHE A CA 1
ATOM 825 C C . PHE A 1 101 ? 11.508 8.364 -8.658 1.00 86.06 101 PHE A C 1
ATOM 827 O O . PHE A 1 101 ? 11.749 7.219 -8.268 1.00 86.06 101 PHE A O 1
ATOM 834 N N . HIS A 1 102 ? 12.382 9.358 -8.537 1.00 81.25 102 HIS A N 1
ATOM 835 C CA . HIS A 1 102 ? 13.544 9.280 -7.659 1.00 81.25 102 HIS A CA 1
ATOM 836 C C . HIS A 1 102 ? 13.093 9.227 -6.212 1.00 81.25 102 HIS A C 1
ATOM 838 O O . HIS A 1 102 ? 12.251 10.024 -5.806 1.00 81.25 102 HIS A O 1
ATOM 844 N N . SER A 1 103 ? 13.691 8.329 -5.440 1.00 74.69 103 SER A N 1
ATOM 845 C CA . SER A 1 103 ? 13.541 8.341 -3.993 1.00 74.69 103 SER A CA 1
ATOM 846 C C . SER A 1 103 ? 14.889 8.588 -3.327 1.00 74.69 103 SER A C 1
ATOM 848 O O . SER A 1 103 ? 15.951 8.264 -3.865 1.00 74.69 103 SER A O 1
ATOM 850 N N . GLU A 1 104 ? 14.837 9.149 -2.122 1.00 72.06 104 GLU A N 1
ATOM 851 C CA . GLU A 1 104 ? 15.980 9.199 -1.206 1.00 72.06 104 GLU A CA 1
ATOM 852 C C . GLU A 1 104 ? 16.329 7.806 -0.643 1.00 72.06 104 GLU A C 1
ATOM 854 O O . GLU A 1 104 ? 17.338 7.650 0.044 1.00 72.06 104 GLU A O 1
ATOM 859 N N . LEU A 1 105 ? 15.523 6.778 -0.943 1.00 72.25 105 LEU A N 1
ATOM 860 C CA . LEU A 1 105 ? 15.832 5.387 -0.626 1.00 72.25 105 LEU A CA 1
ATOM 861 C C . LEU A 1 105 ? 17.162 4.949 -1.252 1.00 72.25 105 LEU A C 1
ATOM 863 O O . LEU A 1 105 ? 17.399 5.114 -2.450 1.00 72.25 105 LEU A O 1
ATOM 867 N N . ILE A 1 106 ? 17.999 4.316 -0.434 1.00 71.38 106 ILE A N 1
ATOM 868 C CA . ILE A 1 106 ? 19.210 3.626 -0.877 1.00 71.38 106 ILE A CA 1
ATOM 869 C C . ILE A 1 106 ? 18.862 2.145 -1.011 1.00 71.38 106 ILE A C 1
ATOM 871 O O . ILE A 1 106 ? 18.430 1.514 -0.046 1.00 71.38 106 ILE A O 1
ATOM 875 N N . GLU A 1 107 ? 19.019 1.592 -2.211 1.00 71.81 107 GLU A N 1
ATOM 876 C CA . GLU A 1 107 ? 18.809 0.164 -2.441 1.00 71.81 107 GLU A CA 1
ATOM 877 C C . GLU A 1 107 ? 19.958 -0.628 -1.800 1.00 71.81 107 GLU A C 1
ATOM 879 O O . GLU A 1 107 ? 21.132 -0.286 -1.953 1.00 71.81 107 GLU A O 1
ATOM 884 N N . VAL A 1 108 ? 19.617 -1.662 -1.028 1.00 70.94 108 VAL A N 1
ATOM 885 C CA . VAL A 1 108 ? 20.565 -2.345 -0.134 1.00 70.94 108 VAL A CA 1
ATOM 886 C C . VAL A 1 108 ? 21.624 -3.133 -0.906 1.00 70.94 108 VAL A C 1
ATOM 888 O O . VAL A 1 108 ? 22.768 -3.208 -0.464 1.00 70.94 108 VAL A O 1
ATOM 891 N N . ASN A 1 109 ? 21.270 -3.721 -2.050 1.00 70.25 109 ASN A N 1
ATOM 892 C CA . ASN A 1 109 ? 22.180 -4.577 -2.807 1.00 70.25 109 ASN A CA 1
ATOM 893 C C . ASN A 1 109 ? 23.162 -3.774 -3.675 1.00 70.25 109 ASN A C 1
ATOM 895 O O . ASN A 1 109 ? 24.309 -4.184 -3.843 1.00 70.25 109 ASN A O 1
ATOM 899 N N . SER A 1 110 ? 22.732 -2.642 -4.229 1.00 69.12 110 SER A N 1
ATOM 900 C CA . SER A 1 110 ? 23.509 -1.782 -5.119 1.00 69.12 110 SER A CA 1
ATOM 901 C C . SER A 1 110 ? 24.144 -0.594 -4.404 1.00 69.12 110 SER A C 1
ATOM 903 O O . SER A 1 110 ? 25.012 0.057 -4.986 1.00 69.12 110 SER A O 1
ATOM 905 N N . ASN A 1 111 ? 23.721 -0.299 -3.169 1.00 70.88 111 ASN A N 1
ATOM 906 C CA . ASN A 1 111 ? 24.132 0.867 -2.386 1.00 70.88 111 ASN A CA 1
ATOM 907 C C . ASN A 1 111 ? 24.007 2.184 -3.177 1.00 70.88 111 ASN A C 1
ATOM 909 O O . ASN A 1 111 ? 24.829 3.092 -3.051 1.00 70.88 111 ASN A O 1
ATOM 913 N N . SER A 1 112 ? 22.992 2.266 -4.041 1.00 72.31 112 SER A N 1
ATOM 914 C CA . SER A 1 112 ? 22.723 3.415 -4.904 1.00 72.31 112 SER A CA 1
ATOM 915 C C . SER A 1 112 ? 21.306 3.936 -4.681 1.00 72.31 112 SER A C 1
ATOM 917 O O . SER A 1 112 ? 20.440 3.222 -4.169 1.00 72.31 112 SER A O 1
ATOM 919 N N . ARG A 1 113 ? 21.069 5.201 -5.052 1.00 77.12 113 ARG A N 1
ATOM 920 C CA . ARG A 1 113 ? 19.727 5.796 -5.002 1.00 77.12 113 ARG A CA 1
ATOM 921 C C . ARG A 1 113 ? 18.763 4.954 -5.828 1.00 77.12 113 ARG A C 1
ATOM 923 O O . ARG A 1 113 ? 19.057 4.634 -6.981 1.00 77.12 113 ARG A O 1
ATOM 930 N N . ALA A 1 114 ? 17.633 4.609 -5.236 1.00 82.69 114 ALA A N 1
ATOM 931 C CA . ALA A 1 114 ? 16.618 3.796 -5.869 1.00 82.69 114 ALA A CA 1
ATOM 932 C C . ALA A 1 114 ? 15.600 4.659 -6.620 1.00 82.69 114 ALA A C 1
ATOM 934 O O . ALA A 1 114 ? 15.339 5.814 -6.272 1.00 82.69 114 ALA A O 1
ATOM 935 N N . TYR A 1 115 ? 14.971 4.060 -7.624 1.00 88.19 115 TYR A N 1
ATOM 936 C CA . TYR A 1 115 ? 13.737 4.586 -8.186 1.00 88.19 115 TYR A CA 1
ATOM 937 C C . TYR A 1 115 ? 12.550 3.830 -7.604 1.00 88.19 115 TYR A C 1
ATOM 939 O O . TYR A 1 115 ? 12.614 2.617 -7.408 1.00 88.19 115 TYR A O 1
ATOM 947 N N . VAL A 1 116 ? 11.453 4.532 -7.358 1.00 90.88 116 VAL A N 1
ATOM 948 C CA . VAL A 1 116 ? 10.232 3.950 -6.801 1.00 90.88 116 VAL A CA 1
ATOM 949 C C . VAL A 1 116 ? 9.115 4.042 -7.825 1.00 90.88 116 VAL A C 1
ATOM 951 O O . VAL A 1 116 ? 8.851 5.106 -8.381 1.00 90.88 116 VAL A O 1
ATOM 954 N N . GLY A 1 117 ? 8.460 2.911 -8.072 1.00 94.12 117 GLY A N 1
ATOM 955 C CA . GLY A 1 117 ? 7.266 2.815 -8.896 1.00 94.12 117 GLY A CA 1
ATOM 956 C C . GLY A 1 117 ? 6.006 3.032 -8.070 1.00 94.12 117 GLY A C 1
ATOM 957 O O . GLY A 1 117 ? 5.621 2.165 -7.286 1.00 94.12 117 GLY A O 1
ATOM 958 N N . PHE A 1 118 ? 5.336 4.158 -8.276 1.00 94.81 118 PHE A N 1
ATOM 959 C CA . PHE A 1 118 ? 4.070 4.506 -7.645 1.00 94.81 118 PHE A CA 1
ATOM 960 C C . PHE A 1 118 ? 2.895 4.108 -8.523 1.00 94.81 118 PHE A C 1
ATOM 962 O O . PHE A 1 118 ? 2.899 4.337 -9.732 1.00 94.81 118 PHE A O 1
ATOM 969 N N . ASN A 1 119 ? 1.867 3.515 -7.923 1.00 94.31 119 ASN A N 1
ATOM 970 C CA . ASN A 1 119 ? 0.622 3.240 -8.628 1.00 94.31 119 ASN A CA 1
ATOM 971 C C . ASN A 1 119 ? -0.146 4.545 -8.865 1.00 94.31 119 ASN A C 1
ATOM 973 O O . ASN A 1 119 ? -0.489 5.239 -7.915 1.00 94.31 119 ASN A O 1
ATOM 977 N N . ARG A 1 120 ? -0.492 4.832 -10.121 1.00 94.38 120 ARG A N 1
ATOM 978 C CA . ARG A 1 120 ? -1.191 6.065 -10.528 1.00 94.38 120 ARG A CA 1
ATOM 979 C C . ARG A 1 120 ? -2.574 6.253 -9.900 1.00 94.38 120 ARG A C 1
ATOM 981 O O . ARG A 1 120 ? -3.131 7.340 -9.974 1.00 94.38 120 ARG A O 1
ATOM 988 N N . VAL A 1 121 ? -3.187 5.185 -9.391 1.00 91.56 121 VAL A N 1
ATOM 989 C CA . VAL A 1 121 ? -4.541 5.235 -8.821 1.00 91.56 121 VAL A CA 1
ATOM 990 C C . VAL A 1 121 ? -4.521 5.676 -7.362 1.00 91.56 121 VAL A C 1
ATOM 992 O O . VAL A 1 121 ? -5.479 6.297 -6.905 1.00 91.56 121 VAL A O 1
ATOM 995 N N . ASP A 1 122 ? -3.480 5.316 -6.612 1.00 91.62 122 ASP A N 1
ATOM 996 C CA . ASP A 1 122 ? -3.457 5.509 -5.162 1.00 91.62 122 ASP A CA 1
ATOM 997 C C . ASP A 1 122 ? -2.152 6.062 -4.590 1.00 91.62 122 ASP A C 1
ATOM 999 O O . ASP A 1 122 ? -2.078 6.254 -3.373 1.00 91.62 122 ASP A O 1
ATOM 1003 N N . ASP A 1 123 ? -1.182 6.384 -5.442 1.00 93.12 123 ASP A N 1
ATOM 1004 C CA . ASP A 1 123 ? 0.114 6.969 -5.093 1.00 93.12 123 ASP A CA 1
ATOM 1005 C C . ASP A 1 123 ? 0.885 6.137 -4.058 1.00 93.12 123 ASP A C 1
ATOM 1007 O O . ASP A 1 123 ? 1.609 6.670 -3.219 1.00 93.12 123 ASP A O 1
ATOM 1011 N N . GLN A 1 124 ? 0.716 4.811 -4.091 1.00 95.31 124 GLN A N 1
ATOM 1012 C CA . GLN A 1 124 ? 1.454 3.882 -3.238 1.00 95.31 124 GLN A CA 1
ATOM 1013 C C . GLN A 1 124 ? 2.656 3.287 -3.980 1.00 95.31 124 GLN A C 1
ATOM 1015 O O . GLN A 1 124 ? 2.513 2.748 -5.087 1.00 95.31 124 GLN A O 1
ATOM 1020 N N . ASN A 1 125 ? 3.813 3.284 -3.315 1.00 94.00 125 AS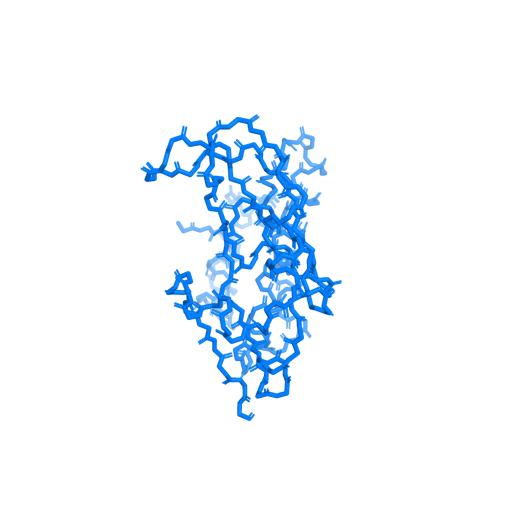N A N 1
ATOM 1021 C CA . ASN A 1 125 ? 4.995 2.519 -3.701 1.00 94.00 125 ASN A CA 1
ATOM 1022 C C . ASN A 1 125 ? 4.626 1.040 -3.899 1.00 94.00 125 ASN A C 1
ATOM 1024 O O . ASN A 1 125 ? 4.198 0.341 -2.976 1.00 94.00 125 ASN A O 1
ATOM 1028 N N . SER A 1 126 ? 4.788 0.582 -5.136 1.00 94.00 126 SER A N 1
ATOM 1029 C CA . SER A 1 126 ? 4.422 -0.755 -5.598 1.00 94.00 126 SER A CA 1
ATOM 1030 C C . SER A 1 126 ? 5.631 -1.605 -5.995 1.00 94.00 126 SER A C 1
ATOM 1032 O O . SER A 1 126 ? 5.522 -2.829 -6.002 1.00 94.00 126 SER A O 1
ATOM 1034 N N . PHE A 1 127 ? 6.767 -0.982 -6.320 1.00 93.19 127 PHE A N 1
ATOM 1035 C CA . PHE A 1 127 ? 8.042 -1.652 -6.584 1.00 93.19 127 PHE A CA 1
ATOM 1036 C C . PHE A 1 127 ? 9.211 -0.667 -6.478 1.00 93.19 127 PHE A C 1
ATOM 1038 O O . PHE A 1 127 ? 9.032 0.546 -6.591 1.00 93.19 127 PHE A O 1
ATOM 1045 N N . VAL A 1 128 ? 10.419 -1.206 -6.315 1.00 90.25 128 VAL A N 1
ATOM 1046 C CA . VAL A 1 128 ? 11.674 -0.448 -6.254 1.00 90.25 128 VAL A CA 1
ATOM 1047 C C . VAL A 1 128 ? 12.603 -0.944 -7.361 1.00 90.25 128 VAL A C 1
ATOM 1049 O O . VAL A 1 128 ? 12.714 -2.148 -7.586 1.00 90.25 128 VAL A O 1
ATOM 1052 N N . LEU A 1 129 ? 13.251 -0.021 -8.068 1.00 88.19 129 LEU A N 1
ATOM 1053 C CA . LEU A 1 129 ? 14.254 -0.302 -9.091 1.00 88.19 129 LEU A CA 1
ATOM 1054 C C . LEU A 1 129 ? 15.617 0.176 -8.591 1.00 88.19 129 LEU A C 1
ATOM 1056 O O . LEU A 1 129 ? 15.766 1.337 -8.203 1.00 88.19 129 LEU A O 1
ATOM 1060 N N . ALA A 1 130 ? 16.624 -0.691 -8.657 1.00 80.69 130 ALA A N 1
ATOM 1061 C CA . ALA A 1 130 ? 18.004 -0.272 -8.450 1.00 80.69 130 ALA A CA 1
ATOM 1062 C C . ALA A 1 130 ? 18.448 0.639 -9.604 1.00 80.69 130 ALA A C 1
ATOM 1064 O O . ALA A 1 130 ? 18.129 0.379 -10.768 1.00 80.69 130 ALA A O 1
ATOM 1065 N N . ASN A 1 131 ? 19.209 1.693 -9.304 1.00 74.69 131 ASN A N 1
ATOM 1066 C CA . ASN A 1 131 ? 19.806 2.510 -10.353 1.00 74.69 131 ASN A CA 1
ATOM 1067 C C . ASN A 1 131 ? 20.920 1.709 -11.052 1.00 74.69 131 ASN A C 1
ATOM 1069 O O . ASN A 1 131 ? 21.924 1.385 -10.408 1.00 74.69 131 ASN A O 1
ATOM 1073 N N . PRO A 1 132 ? 20.793 1.418 -12.362 1.00 66.12 132 PRO A N 1
ATOM 1074 C CA . PRO A 1 132 ? 21.692 0.504 -13.062 1.00 66.12 132 PRO A CA 1
ATOM 1075 C C . PRO A 1 132 ? 23.130 1.024 -13.215 1.00 66.12 132 PRO A C 1
ATOM 1077 O O . PRO A 1 132 ? 23.998 0.250 -13.615 1.00 66.12 132 PRO A O 1
ATOM 1080 N N . LYS A 1 133 ? 23.409 2.316 -12.964 1.00 62.59 133 LYS A N 1
ATOM 1081 C CA . LYS A 1 133 ? 24.735 2.921 -13.213 1.00 62.59 133 LYS A CA 1
ATOM 1082 C C . LYS A 1 133 ? 25.188 3.932 -12.157 1.00 62.59 133 LYS A C 1
ATOM 1084 O O . LYS A 1 133 ? 25.980 4.822 -12.460 1.00 62.59 133 LYS A O 1
ATOM 1089 N N . GLY A 1 134 ? 24.698 3.799 -10.929 1.00 58.16 134 GLY A N 1
ATOM 1090 C CA . GLY A 1 134 ? 25.296 4.418 -9.747 1.00 58.16 134 GLY A CA 1
ATOM 1091 C C . GLY A 1 134 ? 25.199 5.939 -9.601 1.00 58.16 134 GLY A C 1
ATOM 1092 O O . GLY A 1 134 ? 25.322 6.372 -8.471 1.00 58.16 134 GLY A O 1
ATOM 1093 N N . GLU A 1 135 ? 24.945 6.753 -10.636 1.00 56.47 135 GLU A N 1
ATOM 1094 C CA . GLU A 1 135 ? 24.883 8.219 -10.425 1.00 56.47 135 GLU A CA 1
ATOM 1095 C C . GLU A 1 135 ? 24.236 9.071 -11.534 1.00 56.47 135 GLU A C 1
ATOM 1097 O O . GLU A 1 135 ? 24.090 10.279 -11.356 1.00 56.47 135 GLU A O 1
ATOM 1102 N N . LYS A 1 136 ? 23.822 8.506 -12.680 1.00 59.56 136 LYS A N 1
ATOM 1103 C CA . LYS A 1 136 ? 23.211 9.306 -13.760 1.00 59.56 136 LYS A CA 1
ATOM 1104 C C . LYS A 1 136 ? 21.871 8.760 -14.209 1.00 59.56 136 LYS A C 1
ATOM 1106 O O . LYS A 1 136 ? 21.770 7.607 -14.625 1.00 59.56 136 LYS A O 1
ATOM 1111 N N . ASP A 1 137 ? 20.882 9.644 -14.202 1.00 67.88 137 ASP A N 1
ATOM 1112 C CA . ASP A 1 137 ? 19.591 9.413 -14.830 1.00 67.88 137 ASP A CA 1
ATOM 1113 C C . ASP A 1 137 ? 19.789 9.114 -16.305 1.00 67.88 137 ASP A C 1
ATOM 1115 O O . ASP A 1 137 ? 20.297 9.938 -17.066 1.00 67.88 137 ASP A O 1
ATOM 1119 N N . ASN A 1 138 ? 19.417 7.900 -16.697 1.00 76.50 138 ASN A N 1
ATOM 1120 C CA . ASN A 1 138 ? 19.489 7.455 -18.074 1.00 76.50 138 ASN A CA 1
ATOM 1121 C C . ASN A 1 138 ? 18.075 7.487 -18.673 1.00 76.50 138 ASN A C 1
ATOM 1123 O O . ASN A 1 138 ? 17.272 6.605 -18.361 1.00 76.50 138 ASN A O 1
ATOM 1127 N N . PRO A 1 139 ? 17.748 8.451 -19.553 1.00 83.06 139 PRO A N 1
ATOM 1128 C CA . PRO A 1 139 ? 16.438 8.513 -20.196 1.00 83.06 139 PRO A CA 1
ATOM 1129 C C . PRO A 1 139 ? 16.056 7.217 -20.914 1.00 83.06 139 PRO A C 1
ATOM 1131 O O . PRO A 1 139 ? 14.880 6.862 -20.952 1.00 83.06 139 PRO A O 1
ATOM 1134 N N . ASP A 1 140 ? 17.031 6.490 -21.462 1.00 86.06 140 ASP A N 1
ATOM 1135 C CA . ASP A 1 140 ? 16.763 5.247 -22.181 1.00 86.06 140 ASP A CA 1
ATOM 1136 C C . ASP A 1 140 ? 16.386 4.102 -21.235 1.00 86.06 140 ASP A C 1
ATOM 1138 O O . ASP A 1 140 ? 15.534 3.292 -21.591 1.00 86.06 140 ASP A O 1
ATOM 1142 N N . PHE A 1 141 ? 16.901 4.101 -19.999 1.00 86.00 141 PHE A N 1
ATOM 1143 C CA . PHE A 1 141 ? 16.444 3.177 -18.954 1.00 86.00 141 PHE A CA 1
ATOM 1144 C C . PHE A 1 141 ? 14.962 3.400 -18.640 1.00 86.00 141 PHE A C 1
ATOM 1146 O O . PHE A 1 141 ? 14.176 2.455 -18.659 1.00 86.00 141 PHE A O 1
ATOM 1153 N N . PHE A 1 142 ? 14.544 4.652 -18.428 1.00 88.44 142 PHE A N 1
ATOM 1154 C CA . PHE A 1 142 ? 13.136 4.951 -18.160 1.00 88.44 142 PHE A CA 1
ATOM 1155 C C . PHE A 1 142 ? 12.237 4.607 -19.346 1.00 88.44 142 PHE A C 1
ATOM 1157 O O . PHE A 1 142 ? 11.164 4.042 -19.149 1.00 88.44 142 PHE A O 1
ATOM 1164 N N . LYS A 1 143 ? 12.663 4.907 -20.581 1.00 90.31 143 LYS A N 1
ATOM 1165 C CA . LYS A 1 143 ? 11.920 4.507 -21.785 1.00 90.31 143 LYS A CA 1
ATOM 1166 C C . LYS A 1 143 ? 11.743 2.994 -21.851 1.00 90.31 143 LYS A C 1
ATOM 1168 O O . LYS A 1 143 ? 10.651 2.539 -22.177 1.00 90.31 143 LYS A O 1
ATOM 1173 N N . GLU A 1 144 ? 12.788 2.227 -21.548 1.00 91.56 144 GLU A N 1
ATOM 1174 C CA . GLU A 1 144 ? 12.717 0.768 -21.527 1.00 91.56 144 GLU A CA 1
ATOM 1175 C C . GLU A 1 144 ? 11.721 0.284 -20.467 1.00 91.56 144 GLU A C 1
ATOM 1177 O O . GLU A 1 144 ? 10.769 -0.420 -20.805 1.00 91.56 144 GLU A O 1
ATOM 1182 N N . VAL A 1 145 ? 11.871 0.736 -19.216 1.00 92.56 145 VAL A N 1
ATOM 1183 C CA . VAL A 1 145 ? 10.974 0.386 -18.102 1.00 92.56 145 VAL A CA 1
ATOM 1184 C C . VAL A 1 145 ? 9.520 0.714 -18.441 1.00 92.56 145 VAL A C 1
ATOM 1186 O O . VAL A 1 145 ? 8.643 -0.129 -18.277 1.00 92.56 145 VAL A O 1
ATOM 1189 N N . TYR A 1 146 ? 9.248 1.911 -18.961 1.00 95.00 146 TYR A N 1
ATOM 1190 C CA . TYR A 1 146 ? 7.891 2.345 -19.289 1.00 95.00 146 TYR A CA 1
ATOM 1191 C C . TYR A 1 146 ? 7.261 1.611 -20.477 1.00 95.00 146 TYR A C 1
ATOM 1193 O O . TYR A 1 146 ? 6.030 1.603 -20.590 1.00 95.00 146 TYR A O 1
ATOM 1201 N N . ASN A 1 147 ? 8.077 1.028 -21.358 1.00 96.19 147 ASN A N 1
ATOM 1202 C CA . ASN A 1 147 ? 7.610 0.284 -22.525 1.00 96.19 147 ASN A CA 1
ATOM 1203 C C . ASN A 1 147 ? 7.348 -1.198 -22.239 1.00 96.19 147 ASN A C 1
ATOM 1205 O O . ASN A 1 147 ? 6.552 -1.790 -22.974 1.00 96.19 147 ASN A O 1
ATOM 1209 N N . LYS A 1 148 ? 7.947 -1.769 -21.183 1.00 97.12 148 LYS A N 1
ATOM 1210 C CA . LYS A 1 148 ? 7.627 -3.123 -20.707 1.00 97.12 148 LYS A CA 1
ATOM 1211 C C . LYS A 1 148 ? 6.151 -3.227 -20.334 1.00 97.12 148 LYS A C 1
ATOM 1213 O O . LYS A 1 148 ? 5.522 -2.259 -19.886 1.00 97.12 148 LYS A O 1
ATOM 1218 N N . THR A 1 149 ? 5.599 -4.421 -20.486 1.00 97.94 149 THR A N 1
ATOM 1219 C CA . THR A 1 149 ? 4.364 -4.789 -19.801 1.00 97.94 149 THR A CA 1
ATOM 1220 C C . THR A 1 149 ? 4.612 -4.881 -18.298 1.00 97.94 149 THR A C 1
ATOM 1222 O O . THR A 1 149 ? 5.735 -5.088 -17.832 1.00 97.94 149 THR A O 1
ATOM 1225 N N . VAL A 1 150 ? 3.551 -4.733 -17.512 1.00 97.00 150 VAL A N 1
ATOM 1226 C CA . VAL A 1 150 ? 3.633 -4.859 -16.052 1.00 97.00 150 VAL A CA 1
ATOM 1227 C C . VAL A 1 150 ? 4.104 -6.255 -15.656 1.00 97.00 150 VAL A C 1
ATOM 1229 O O . VAL A 1 150 ? 4.908 -6.382 -14.737 1.00 97.00 150 VAL A O 1
ATOM 1232 N N . LYS A 1 151 ? 3.653 -7.289 -16.376 1.00 97.19 151 LYS A N 1
ATOM 1233 C CA . LYS A 1 151 ? 4.101 -8.663 -16.159 1.00 97.19 151 LYS A CA 1
ATOM 1234 C C . LYS A 1 151 ? 5.608 -8.813 -16.374 1.00 97.19 151 LYS A C 1
ATOM 1236 O O . LYS A 1 151 ? 6.277 -9.328 -15.490 1.00 97.19 151 LYS A O 1
ATOM 1241 N N . GLU A 1 152 ? 6.130 -8.342 -17.508 1.00 97.62 152 GLU A N 1
ATOM 1242 C CA . GLU A 1 152 ? 7.569 -8.414 -17.811 1.00 97.62 152 GLU A CA 1
ATOM 1243 C C . GLU A 1 152 ? 8.400 -7.702 -16.745 1.00 97.62 152 GLU A C 1
ATOM 1245 O O . GLU A 1 152 ? 9.361 -8.272 -16.240 1.00 97.62 152 GLU A O 1
ATOM 1250 N N . LEU A 1 153 ? 8.001 -6.488 -16.345 1.00 96.31 153 LEU A N 1
ATOM 1251 C CA . LEU A 1 153 ? 8.710 -5.758 -15.297 1.00 96.31 153 LEU A CA 1
ATOM 1252 C C . LEU A 1 153 ? 8.724 -6.536 -13.973 1.00 96.31 153 LEU A C 1
ATOM 1254 O O . LEU A 1 153 ? 9.760 -6.630 -13.322 1.00 96.31 153 LEU A O 1
ATOM 1258 N N . PHE A 1 154 ? 7.578 -7.0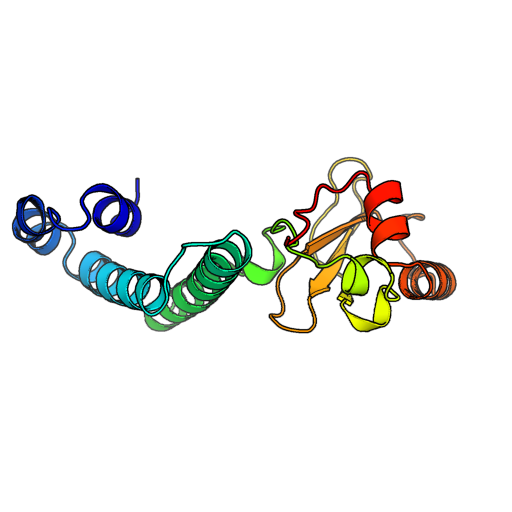71 -13.551 1.00 95.56 154 PHE A N 1
ATOM 1259 C CA . PHE A 1 154 ? 7.481 -7.769 -12.270 1.00 95.56 154 PHE A CA 1
ATOM 1260 C C . PHE A 1 154 ? 8.256 -9.090 -12.292 1.00 95.56 154 PHE A C 1
ATOM 1262 O O . PHE A 1 154 ? 8.897 -9.422 -11.297 1.00 95.56 154 PHE A O 1
ATOM 1269 N N . ASP A 1 155 ? 8.266 -9.801 -13.421 1.00 95.50 155 ASP A N 1
ATOM 1270 C CA . ASP A 1 155 ? 9.073 -11.008 -13.604 1.00 95.50 155 ASP A CA 1
ATOM 1271 C C . ASP A 1 155 ? 10.582 -10.686 -13.556 1.00 95.50 155 ASP A C 1
ATOM 1273 O O . ASP A 1 155 ? 11.323 -11.364 -12.839 1.00 95.50 155 ASP A O 1
ATOM 1277 N N . ASP A 1 156 ? 11.031 -9.621 -14.236 1.00 93.06 156 ASP A N 1
ATOM 1278 C CA . ASP A 1 156 ? 12.434 -9.170 -14.239 1.00 93.06 156 ASP A CA 1
ATOM 1279 C C . ASP A 1 156 ? 12.925 -8.822 -12.828 1.00 93.06 156 ASP A C 1
ATOM 1281 O O . ASP A 1 156 ? 14.026 -9.201 -12.420 1.00 93.06 156 ASP A O 1
ATOM 1285 N N . LEU A 1 157 ? 12.085 -8.124 -12.060 1.00 90.81 157 LEU A N 1
ATOM 1286 C CA . LEU A 1 157 ? 12.373 -7.749 -10.676 1.00 90.81 157 LEU A CA 1
ATOM 1287 C C . LEU A 1 157 ? 12.162 -8.901 -9.685 1.00 90.81 157 LEU A C 1
ATOM 1289 O O . LEU A 1 157 ? 12.448 -8.738 -8.500 1.00 90.81 157 LEU A O 1
ATOM 1293 N N . LYS A 1 158 ? 11.635 -10.047 -10.138 1.00 91.75 158 LYS A N 1
ATOM 1294 C CA . LYS A 1 158 ? 11.168 -11.151 -9.281 1.00 91.75 158 LYS A CA 1
ATOM 1295 C C . LYS A 1 158 ? 10.190 -10.670 -8.198 1.00 91.75 158 LYS A C 1
ATOM 1297 O O . LYS A 1 158 ? 10.178 -11.183 -7.079 1.00 91.75 158 LYS A O 1
ATOM 1302 N N . MET A 1 159 ? 9.381 -9.668 -8.533 1.00 90.31 159 MET A N 1
ATOM 1303 C CA . MET A 1 159 ? 8.442 -9.028 -7.623 1.00 90.31 159 MET A CA 1
ATOM 1304 C C . MET A 1 159 ? 7.145 -9.834 -7.533 1.00 90.31 159 MET A C 1
ATOM 1306 O O . MET A 1 159 ? 6.487 -10.060 -8.554 1.00 90.31 159 MET A O 1
ATOM 1310 N N . PRO A 1 160 ? 6.721 -10.241 -6.324 1.00 93.25 160 PRO A N 1
ATOM 1311 C CA . PRO A 1 160 ? 5.451 -10.924 -6.159 1.00 93.25 160 PRO A CA 1
ATOM 1312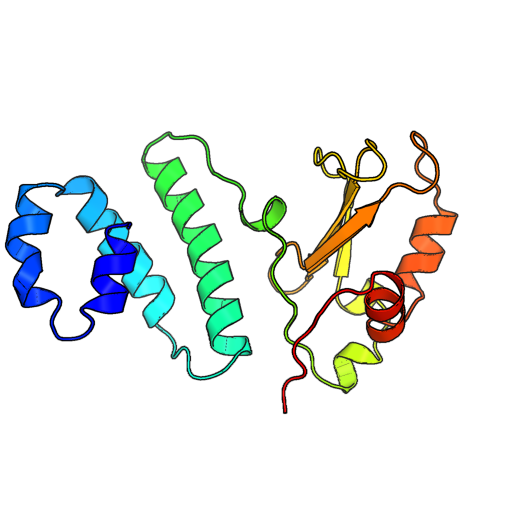 C C . PRO A 1 160 ? 4.278 -9.968 -6.416 1.00 93.25 160 PRO A C 1
ATOM 1314 O O . PRO A 1 160 ? 4.318 -8.781 -6.087 1.00 93.25 160 PRO A O 1
ATOM 1317 N N . TYR A 1 161 ? 3.190 -10.511 -6.954 1.00 94.38 161 TYR A N 1
ATOM 1318 C CA . TYR A 1 161 ? 1.906 -9.828 -7.098 1.00 94.38 161 TYR A CA 1
ATOM 1319 C C . TYR A 1 161 ? 0.756 -10.799 -6.842 1.00 94.38 161 TYR A C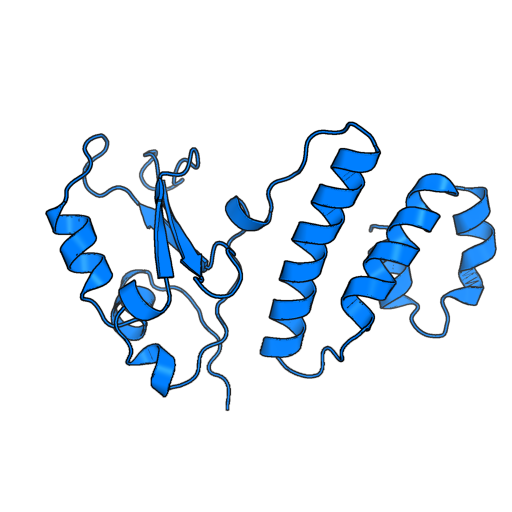 1
ATOM 1321 O O . TYR A 1 161 ? 0.927 -12.016 -6.876 1.00 94.38 161 TYR A O 1
ATOM 1329 N N . ILE A 1 162 ? -0.430 -10.248 -6.595 1.00 94.69 162 ILE A N 1
ATOM 1330 C CA . ILE A 1 162 ? -1.665 -11.020 -6.469 1.00 94.69 162 ILE A CA 1
ATOM 1331 C C . ILE A 1 162 ? -2.499 -10.785 -7.722 1.00 94.69 162 ILE A C 1
ATOM 1333 O O . ILE A 1 162 ? -2.851 -9.646 -8.041 1.00 94.69 162 ILE A O 1
ATOM 1337 N N . GLU A 1 163 ? -2.843 -11.861 -8.422 1.00 93.12 163 GLU A N 1
ATOM 1338 C CA . GLU A 1 163 ? -3.810 -11.798 -9.511 1.00 93.12 163 GLU A CA 1
ATOM 1339 C C . GLU A 1 163 ? -5.235 -11.806 -8.936 1.00 93.12 163 GLU A C 1
ATOM 1341 O O . GLU A 1 163 ? -5.605 -12.719 -8.197 1.00 93.12 163 GLU A O 1
ATOM 1346 N N . ARG A 1 164 ? -6.043 -10.782 -9.238 1.00 85.12 164 ARG A N 1
ATOM 1347 C CA . ARG A 1 164 ? -7.469 -10.781 -8.877 1.00 85.12 164 ARG A CA 1
ATOM 1348 C C . ARG A 1 164 ? -8.231 -11.692 -9.844 1.00 85.12 164 ARG A C 1
ATOM 1350 O O . ARG A 1 164 ? -8.189 -11.450 -11.055 1.00 85.12 164 ARG A O 1
ATOM 1357 N N . VAL A 1 165 ? -8.877 -12.717 -9.289 1.00 70.44 165 VAL A N 1
ATOM 1358 C CA . VAL A 1 165 ? -9.779 -13.644 -9.996 1.00 70.44 165 VAL A CA 1
ATOM 1359 C C . VAL A 1 165 ? -11.130 -12.980 -10.219 1.00 70.44 165 VAL A C 1
ATOM 1361 O O . VAL A 1 165 ? -11.580 -12.262 -9.296 1.00 70.44 165 VAL A O 1
#

Organism: NCBI:txid797515